Protein AF-A0A820QE77-F1 (afdb_monomer_lite)

Secondary structure (DSSP, 8-state):
-EETTEEEEEEEETTTEEEEEEEEEEETTEEEEEEEEEE-----EE----STTTTT-EE-IIIII-TTTT-----BTTTB-SS-EEEEEEEE-TTS-EEEEEEEEEE-----S-S-----

Radius of gyration: 19.32 Å; chains: 1; bounding box: 42×45×52 Å

pLDDT: mean 96.83, std 2.49, range [77.12, 98.81]

Structure (mmCIF, N/CA/C/O backbone):
data_AF-A0A820QE77-F1
#
_entry.id   AF-A0A820QE77-F1
#
loop_
_atom_site.group_PDB
_atom_site.id
_atom_site.type_symbol
_atom_site.label_atom_id
_atom_site.label_alt_id
_atom_site.label_comp_id
_atom_site.label_asym_id
_atom_site.label_entity_id
_atom_site.label_seq_id
_atom_site.pdbx_PDB_ins_code
_atom_site.Cartn_x
_atom_site.Cartn_y
_atom_site.Cartn_z
_atom_site.occupancy
_atom_site.B_iso_or_equiv
_atom_site.auth_seq_id
_atom_site.auth_comp_id
_atom_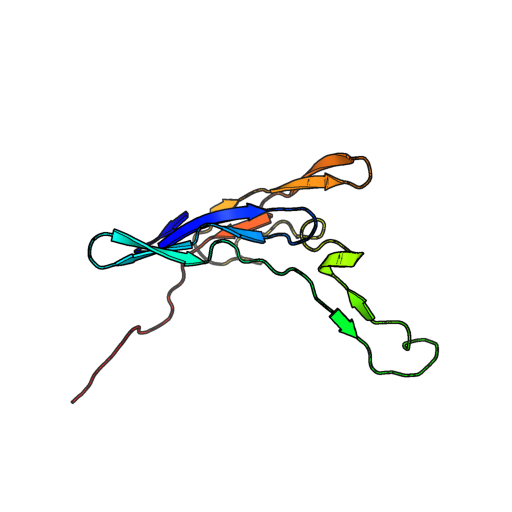site.auth_asym_id
_atom_site.auth_atom_id
_atom_site.pdbx_PDB_model_num
ATOM 1 N N . ILE A 1 1 ? -7.950 6.627 8.019 1.00 97.50 1 ILE A N 1
ATOM 2 C CA . ILE A 1 1 ? -8.722 5.401 8.301 1.00 97.50 1 ILE A CA 1
ATOM 3 C C . ILE A 1 1 ? -8.752 5.195 9.804 1.00 97.50 1 ILE A C 1
ATOM 5 O O . ILE A 1 1 ? -7.710 5.305 10.443 1.00 97.50 1 ILE A O 1
ATOM 9 N N . SER A 1 2 ? -9.942 4.945 10.343 1.00 98.00 2 SER A N 1
ATOM 10 C CA . SER A 1 2 ? -10.147 4.524 11.728 1.00 98.00 2 SER A CA 1
ATOM 11 C C . SER A 1 2 ? -10.980 3.251 11.678 1.00 98.00 2 SER A C 1
ATOM 13 O O . SER A 1 2 ? -12.094 3.286 11.162 1.00 98.00 2 SER A O 1
ATOM 15 N N . TRP A 1 3 ? -10.433 2.136 12.150 1.00 98.25 3 TRP A N 1
ATOM 16 C CA . TRP A 1 3 ? -11.092 0.832 12.101 1.00 98.25 3 TRP A CA 1
ATOM 17 C C . TRP A 1 3 ? -10.812 0.075 13.394 1.00 98.25 3 TRP A C 1
ATOM 19 O O . TRP A 1 3 ? -9.657 -0.136 13.766 1.00 98.25 3 TRP A O 1
ATOM 29 N N . LYS A 1 4 ? -11.877 -0.302 14.109 1.00 97.62 4 LYS A N 1
ATOM 30 C CA . LYS A 1 4 ? -11.792 -0.862 15.466 1.00 97.62 4 LYS A CA 1
ATOM 31 C C . LYS A 1 4 ? -10.886 0.012 16.351 1.00 97.62 4 LYS A C 1
ATOM 33 O O . LYS A 1 4 ? -11.188 1.178 16.585 1.00 97.62 4 LYS A O 1
ATOM 38 N N . LYS A 1 5 ? -9.776 -0.546 16.837 1.00 98.50 5 LYS A N 1
ATOM 39 C CA . LYS A 1 5 ? -8.797 0.127 17.699 1.00 98.50 5 LYS A CA 1
ATOM 40 C C . LYS A 1 5 ? -7.628 0.738 16.912 1.00 98.50 5 LYS A C 1
ATOM 42 O O . LYS A 1 5 ? -6.722 1.281 17.529 1.00 98.50 5 LYS A O 1
ATOM 47 N N . TRP A 1 6 ? -7.631 0.667 15.581 1.00 98.69 6 TRP A N 1
ATOM 48 C CA . TRP A 1 6 ? -6.577 1.197 14.715 1.00 98.69 6 TRP A CA 1
ATOM 49 C C . TRP A 1 6 ? -6.924 2.574 14.160 1.00 98.69 6 TRP A C 1
ATOM 51 O O . TRP A 1 6 ? -8.063 2.834 13.764 1.00 98.69 6 TRP A O 1
ATOM 61 N N . ARG A 1 7 ? -5.906 3.430 14.050 1.00 98.62 7 ARG A N 1
ATOM 62 C CA . ARG A 1 7 ? -5.966 4.687 13.302 1.00 98.62 7 ARG A CA 1
ATOM 63 C C . ARG A 1 7 ? -4.696 4.863 12.485 1.00 98.62 7 ARG A C 1
ATOM 65 O O . ARG A 1 7 ? -3.602 4.638 12.986 1.00 98.62 7 ARG A O 1
ATOM 72 N N . PHE A 1 8 ? -4.849 5.273 11.232 1.00 98.69 8 PHE A N 1
ATOM 73 C CA . PHE A 1 8 ? -3.730 5.566 10.338 1.00 98.69 8 PHE A CA 1
ATOM 74 C C . PHE A 1 8 ? -4.156 6.461 9.172 1.00 98.69 8 PHE A C 1
ATOM 76 O O . PHE A 1 8 ? -5.349 6.641 8.897 1.00 98.69 8 PHE A O 1
ATOM 83 N N . ARG A 1 9 ? -3.184 7.027 8.457 1.00 98.44 9 ARG A N 1
ATOM 84 C CA . ARG A 1 9 ? -3.395 7.769 7.209 1.00 98.44 9 ARG A CA 1
ATOM 85 C C . ARG A 1 9 ? -2.909 6.952 6.022 1.00 98.44 9 ARG A C 1
ATOM 87 O O . ARG A 1 9 ? -1.805 6.420 6.045 1.00 98.44 9 ARG A O 1
ATOM 94 N N . VAL A 1 10 ? -3.733 6.900 4.987 1.00 98.31 10 VAL A N 1
ATOM 95 C CA . VAL A 1 10 ? -3.372 6.330 3.691 1.00 98.31 10 VAL A CA 1
ATOM 96 C C . VAL A 1 10 ? -2.865 7.464 2.814 1.00 98.31 10 VAL A C 1
ATOM 98 O O . VAL A 1 10 ? -3.496 8.518 2.752 1.00 98.31 10 VAL A O 1
ATOM 101 N N . GLY A 1 11 ? -1.709 7.268 2.195 1.00 97.75 11 GLY A N 1
ATOM 102 C CA . GLY A 1 11 ? -1.145 8.165 1.195 1.00 97.75 11 GLY A CA 1
ATOM 103 C C . GLY A 1 11 ? -0.796 7.399 -0.073 1.00 97.75 11 GLY A C 1
ATOM 104 O O . GLY A 1 11 ? -0.775 6.168 -0.074 1.00 97.75 11 GLY A O 1
ATOM 105 N N . TYR A 1 12 ? -0.477 8.134 -1.131 1.00 98.12 12 TYR A N 1
ATOM 106 C CA . TYR A 1 12 ? -0.113 7.563 -2.420 1.00 98.12 12 TYR A CA 1
ATOM 107 C C . TYR A 1 12 ? 0.974 8.400 -3.093 1.00 98.12 12 TYR A C 1
ATOM 109 O O . TYR A 1 12 ? 0.959 9.625 -2.967 1.00 98.12 12 TYR A O 1
ATOM 117 N N . ASN A 1 13 ? 1.911 7.769 -3.801 1.00 96.62 13 ASN A N 1
ATOM 118 C CA . ASN A 1 13 ? 2.848 8.481 -4.671 1.00 96.62 13 ASN A CA 1
ATOM 119 C C . ASN A 1 13 ? 3.220 7.668 -5.916 1.00 96.62 13 ASN A C 1
ATOM 121 O O . ASN A 1 13 ? 3.020 6.460 -5.963 1.00 96.62 13 ASN A O 1
ATOM 125 N N . VAL A 1 14 ? 3.785 8.351 -6.915 1.00 96.06 14 VAL A N 1
ATOM 126 C CA . VAL A 1 14 ? 4.102 7.790 -8.240 1.00 96.06 14 VAL A CA 1
ATOM 127 C C . VAL A 1 14 ? 5.105 6.627 -8.202 1.00 96.06 14 VAL A C 1
ATOM 129 O O . VAL A 1 14 ? 5.066 5.759 -9.069 1.00 96.06 14 VAL A O 1
ATOM 132 N N . ARG A 1 15 ? 5.983 6.576 -7.192 1.00 96.44 15 ARG A N 1
ATOM 133 C CA . ARG A 1 15 ? 7.038 5.564 -7.081 1.00 96.44 15 ARG A CA 1
ATOM 134 C C . ARG A 1 15 ? 6.568 4.355 -6.276 1.00 96.44 15 ARG A C 1
ATOM 136 O O . ARG A 1 15 ? 6.436 3.271 -6.824 1.00 96.44 15 ARG A O 1
ATOM 143 N N . GLU A 1 16 ? 6.283 4.554 -4.993 1.00 97.75 16 GLU A N 1
ATOM 144 C CA . GLU A 1 16 ? 5.967 3.486 -4.031 1.00 97.75 16 GLU A CA 1
ATOM 145 C C . GLU A 1 16 ? 4.500 3.030 -4.098 1.00 97.75 16 GLU A C 1
ATOM 147 O O . GLU A 1 16 ? 4.148 2.008 -3.516 1.00 97.75 16 GLU A O 1
ATOM 152 N N . GLY A 1 17 ? 3.616 3.789 -4.755 1.00 97.62 17 GLY A N 1
ATOM 153 C CA . GLY A 1 17 ? 2.179 3.535 -4.705 1.00 97.62 17 GLY A CA 1
ATOM 154 C C . GLY A 1 17 ? 1.622 3.786 -3.303 1.00 97.62 17 GLY A C 1
ATOM 155 O O . GLY A 1 17 ? 1.751 4.890 -2.769 1.00 97.62 17 GLY A O 1
ATOM 156 N N . LEU A 1 18 ? 0.988 2.771 -2.710 1.00 98.00 18 LEU A N 1
ATOM 157 C CA . LEU A 1 18 ? 0.362 2.846 -1.389 1.00 98.00 18 LEU A CA 1
ATOM 158 C C . LEU A 1 18 ? 1.391 3.111 -0.278 1.00 98.00 18 LEU A C 1
ATOM 160 O O . LEU A 1 18 ? 2.377 2.395 -0.119 1.00 98.00 18 LEU A O 1
ATOM 164 N N . THR A 1 19 ? 1.094 4.092 0.572 1.00 98.38 19 THR A N 1
ATOM 165 C CA . THR A 1 19 ? 1.855 4.367 1.796 1.00 98.38 19 THR A CA 1
ATOM 166 C C . THR A 1 19 ? 0.922 4.434 3.000 1.00 98.38 19 THR A C 1
ATOM 168 O O . THR A 1 19 ? -0.190 4.963 2.916 1.00 98.38 19 THR A O 1
ATOM 171 N N . ILE A 1 20 ? 1.378 3.931 4.145 1.00 98.56 20 ILE A N 1
ATOM 172 C CA . ILE A 1 20 ? 0.640 3.966 5.410 1.00 98.56 20 ILE A CA 1
ATOM 173 C C . ILE A 1 20 ? 1.425 4.816 6.407 1.00 98.56 20 ILE A C 1
ATOM 175 O O . ILE A 1 20 ? 2.603 4.567 6.650 1.00 98.56 20 ILE A O 1
ATOM 179 N N . ASN A 1 21 ? 0.782 5.833 6.979 1.00 98.69 21 ASN A N 1
ATOM 180 C CA . ASN A 1 21 ? 1.428 6.864 7.791 1.00 98.69 21 ASN A CA 1
ATOM 181 C C . ASN A 1 21 ? 0.734 7.026 9.153 1.00 98.69 21 ASN A C 1
ATOM 183 O O . ASN A 1 21 ? -0.490 6.919 9.243 1.00 98.69 21 ASN A O 1
ATOM 187 N N . MET A 1 22 ? 1.511 7.364 10.186 1.00 98.56 22 MET A N 1
ATOM 188 C CA . MET A 1 22 ? 1.079 7.608 11.570 1.00 98.56 22 MET A CA 1
ATOM 189 C C . MET A 1 22 ? 0.138 6.520 12.087 1.00 98.56 22 MET A C 1
ATOM 191 O O . MET A 1 22 ? -1.030 6.778 12.378 1.00 98.56 22 MET A O 1
ATOM 195 N N . VAL A 1 23 ? 0.645 5.290 12.145 1.00 98.75 23 VAL A N 1
ATOM 196 C CA . VAL A 1 23 ? -0.133 4.151 12.626 1.00 98.75 23 VAL A CA 1
ATOM 197 C C . VAL A 1 23 ? -0.146 4.144 14.138 1.00 98.75 23 VAL A C 1
ATOM 199 O O . VAL A 1 23 ? 0.897 4.110 14.793 1.00 98.75 23 VAL A O 1
ATOM 202 N N . GLU A 1 24 ? -1.351 4.140 14.684 1.00 98.81 24 GLU A N 1
ATOM 203 C CA . GLU A 1 24 ? -1.615 4.136 16.109 1.00 98.81 24 GLU A CA 1
ATOM 204 C C . GLU A 1 24 ? -2.625 3.047 16.460 1.00 98.81 24 GLU A C 1
ATOM 206 O O . GLU A 1 24 ? -3.541 2.734 15.690 1.00 98.81 24 GLU A O 1
ATOM 211 N N . TYR A 1 25 ? -2.483 2.516 17.670 1.00 98.75 25 TYR A N 1
ATOM 212 C CA . TYR A 1 25 ? -3.428 1.586 18.267 1.00 98.75 25 TYR A CA 1
ATOM 213 C C . TYR A 1 25 ? -3.972 2.154 19.577 1.00 98.75 25 TYR A C 1
ATOM 215 O O . TYR A 1 25 ? -3.217 2.676 20.401 1.00 98.75 25 TYR A O 1
ATOM 223 N N . PHE A 1 26 ? -5.285 2.073 19.774 1.00 98.81 26 PHE A N 1
ATOM 224 C CA . PHE A 1 26 ? -5.942 2.525 20.992 1.00 98.81 26 PHE A CA 1
ATOM 225 C C . PHE A 1 26 ? -5.793 1.470 22.082 1.00 98.81 26 PHE A C 1
ATOM 227 O O . PHE A 1 26 ? -6.322 0.371 21.967 1.00 98.81 26 PHE A O 1
ATOM 234 N N . ASP A 1 27 ? -5.086 1.776 23.159 1.00 98.50 27 ASP A N 1
ATOM 235 C CA . ASP A 1 27 ? -4.846 0.838 24.250 1.00 98.50 27 ASP A CA 1
ATOM 236 C C . ASP A 1 27 ? -4.683 1.587 25.574 1.00 98.50 27 ASP A C 1
ATOM 238 O O . ASP A 1 27 ? -4.106 2.671 25.609 1.00 98.50 27 ASP A O 1
ATOM 242 N N . GLN A 1 28 ? -5.218 1.023 26.661 1.00 97.62 28 GLN A N 1
ATOM 243 C CA . GLN A 1 28 ? -5.216 1.647 27.995 1.00 97.62 28 GLN A CA 1
ATOM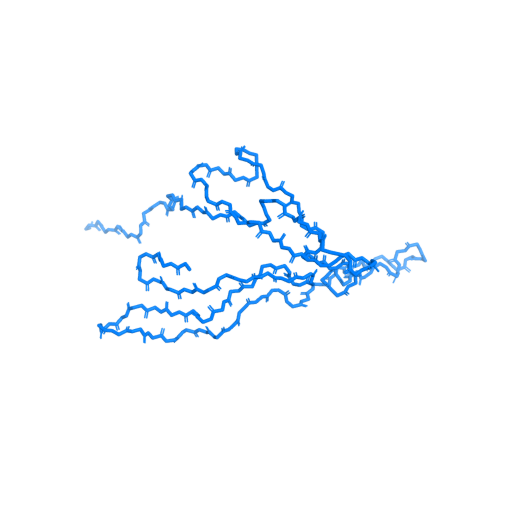 244 C C . GLN A 1 28 ? -5.718 3.106 27.977 1.00 97.62 28 GLN A C 1
ATOM 246 O O . GLN A 1 28 ? -5.102 4.006 28.543 1.00 97.62 28 GLN A O 1
ATOM 251 N N . ASN A 1 29 ? -6.838 3.336 27.284 1.00 97.50 29 ASN A N 1
ATOM 252 C CA . ASN A 1 29 ? -7.487 4.642 27.133 1.00 97.50 29 ASN A CA 1
ATOM 253 C C . ASN A 1 29 ? -6.612 5.738 26.483 1.00 97.50 29 ASN A C 1
ATOM 255 O O . ASN A 1 29 ? -6.820 6.928 26.719 1.00 97.50 29 ASN A O 1
ATOM 259 N N . ARG A 1 30 ? -5.627 5.357 25.658 1.00 98.31 30 ARG A N 1
ATOM 260 C CA . ARG A 1 30 ? -4.793 6.297 24.895 1.00 98.31 30 ARG A CA 1
ATOM 261 C C . ARG A 1 30 ? -4.393 5.748 23.527 1.00 98.31 30 ARG A C 1
ATOM 263 O O . ARG A 1 30 ? -4.328 4.541 23.320 1.00 98.31 30 ARG A O 1
ATOM 270 N N . TRP A 1 31 ? -4.071 6.645 22.600 1.00 98.50 31 TRP A N 1
ATOM 271 C CA . TRP A 1 31 ? -3.446 6.278 21.329 1.00 98.50 31 TRP A CA 1
ATOM 272 C C . TRP A 1 31 ? -1.954 6.024 21.540 1.00 98.50 31 TRP A C 1
ATOM 274 O O . TRP A 1 31 ? -1.244 6.864 22.094 1.00 98.50 31 TRP A O 1
ATOM 284 N N . ARG A 1 32 ? -1.483 4.849 21.123 1.00 98.62 32 ARG A N 1
ATOM 285 C CA . ARG A 1 32 ? -0.072 4.460 21.171 1.00 98.62 32 ARG A CA 1
ATOM 286 C C . ARG A 1 32 ? 0.454 4.365 19.747 1.00 98.62 32 ARG A C 1
ATOM 288 O O . ARG A 1 32 ? -0.104 3.625 18.941 1.00 98.62 32 ARG A O 1
ATOM 295 N N . SER A 1 33 ? 1.520 5.105 19.456 1.00 98.38 33 SER A N 1
ATOM 296 C CA . SER A 1 33 ? 2.228 5.013 18.176 1.00 98.38 33 SER A CA 1
ATOM 297 C C . SER A 1 33 ? 2.812 3.611 17.987 1.00 98.38 33 SER A C 1
ATOM 299 O O . SER A 1 33 ? 3.383 3.056 18.928 1.00 98.38 33 SER A O 1
ATOM 301 N N . ILE A 1 34 ? 2.659 3.058 16.784 1.00 98.50 34 ILE A N 1
ATOM 302 C CA . ILE A 1 34 ? 3.229 1.769 16.373 1.00 98.50 34 ILE A CA 1
ATOM 303 C C . ILE A 1 34 ? 4.364 2.010 15.374 1.00 98.50 34 ILE A C 1
ATOM 305 O O . ILE A 1 34 ? 5.498 1.617 15.630 1.00 98.50 34 ILE A O 1
ATOM 309 N N . PHE A 1 35 ? 4.089 2.710 14.270 1.00 98.25 35 PHE A N 1
ATOM 310 C CA . PHE A 1 35 ? 5.119 3.185 13.344 1.00 98.25 35 PHE A CA 1
ATOM 311 C C . PHE A 1 35 ? 4.685 4.463 12.623 1.00 98.25 35 PHE A C 1
ATOM 313 O O . PHE A 1 35 ? 3.499 4.716 12.400 1.00 98.25 35 PHE A O 1
ATOM 320 N N . TYR A 1 36 ? 5.668 5.279 12.240 1.00 98.56 36 TYR A N 1
ATOM 321 C CA . TYR A 1 36 ? 5.409 6.559 11.585 1.00 98.56 36 TYR A CA 1
ATOM 322 C C . TYR A 1 36 ? 5.084 6.415 10.095 1.00 98.56 36 TYR A C 1
ATOM 324 O O . TYR A 1 36 ? 4.195 7.107 9.606 1.00 98.56 36 TYR A O 1
ATOM 332 N N . ARG A 1 37 ? 5.775 5.527 9.372 1.00 98.44 37 ARG A N 1
ATOM 333 C CA . ARG A 1 37 ? 5.573 5.320 7.933 1.00 98.44 37 ARG A CA 1
ATOM 334 C C . ARG A 1 37 ? 5.976 3.910 7.508 1.00 98.44 37 ARG A C 1
ATOM 336 O O . ARG A 1 37 ? 7.025 3.437 7.931 1.00 98.44 37 ARG A O 1
ATOM 343 N N . ALA A 1 38 ? 5.181 3.295 6.638 1.00 98.38 38 ALA A N 1
ATOM 344 C CA . ALA A 1 38 ? 5.512 2.062 5.930 1.00 98.38 38 ALA A CA 1
ATOM 345 C C . ALA A 1 38 ? 5.096 2.159 4.454 1.00 98.38 38 ALA A C 1
ATOM 347 O O . ALA A 1 38 ? 4.063 2.754 4.130 1.00 98.38 38 ALA A O 1
ATOM 348 N N . ALA A 1 39 ? 5.923 1.593 3.578 1.00 98.12 39 ALA A N 1
ATOM 349 C CA . ALA A 1 39 ? 5.730 1.520 2.132 1.00 98.12 39 ALA A CA 1
ATOM 350 C C . ALA A 1 39 ? 6.667 0.448 1.549 1.00 98.12 39 ALA A C 1
ATOM 352 O O . ALA A 1 39 ? 7.634 0.057 2.209 1.00 98.12 39 ALA A O 1
ATOM 353 N N . VAL A 1 40 ? 6.418 0.015 0.313 1.00 97.81 40 VAL A N 1
ATOM 354 C CA . VAL A 1 40 ? 7.393 -0.771 -0.455 1.00 97.81 40 VAL A CA 1
ATOM 355 C C . VAL A 1 40 ? 8.341 0.211 -1.13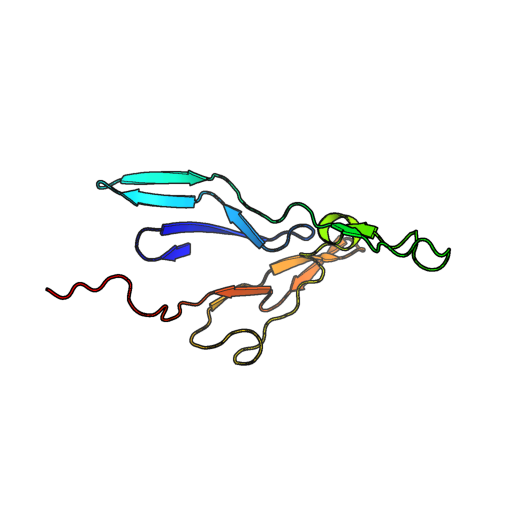7 1.00 97.81 40 VAL A C 1
ATOM 357 O O . VAL A 1 40 ? 7.960 0.886 -2.089 1.00 97.81 40 VAL A O 1
ATOM 360 N N . SER A 1 41 ? 9.561 0.331 -0.611 1.00 97.31 41 SER A N 1
ATOM 361 C CA . SER A 1 41 ? 10.540 1.304 -1.110 1.00 97.31 41 SER A CA 1
ATOM 362 C C . SER A 1 41 ? 11.265 0.841 -2.369 1.00 97.31 41 SER A C 1
ATOM 364 O O . SER A 1 41 ? 11.701 1.681 -3.152 1.00 97.31 41 SER A O 1
ATOM 366 N N . GLU A 1 42 ? 11.447 -0.474 -2.519 1.00 98.06 42 GLU A N 1
ATOM 367 C CA . GLU A 1 42 ? 12.089 -1.083 -3.681 1.00 98.06 42 GLU A CA 1
ATOM 368 C C . GLU A 1 42 ? 11.721 -2.567 -3.821 1.00 98.06 42 GLU A C 1
ATOM 370 O O . GLU A 1 42 ? 11.383 -3.216 -2.828 1.00 98.06 42 GLU A O 1
ATOM 375 N N . MET A 1 43 ? 11.814 -3.098 -5.039 1.00 97.62 43 MET A N 1
ATOM 376 C CA . MET A 1 43 ? 11.737 -4.530 -5.341 1.00 97.62 43 MET A CA 1
ATOM 377 C C . MET A 1 43 ? 12.778 -4.862 -6.406 1.00 97.62 43 MET A C 1
ATOM 379 O O . MET A 1 43 ? 13.006 -4.050 -7.288 1.00 97.62 43 MET A O 1
ATOM 383 N N . TRP A 1 44 ? 13.410 -6.033 -6.321 1.00 97.38 44 TRP A N 1
ATOM 384 C CA . TRP A 1 44 ? 14.436 -6.472 -7.266 1.00 97.38 44 TRP A CA 1
ATOM 385 C C . TRP A 1 44 ? 14.108 -7.868 -7.791 1.00 97.38 44 TRP A C 1
ATOM 387 O O . TRP A 1 44 ? 13.916 -8.793 -6.998 1.00 97.38 44 TRP A O 1
ATOM 397 N N . VAL A 1 45 ? 14.054 -8.020 -9.115 1.00 97.75 45 VAL A N 1
ATOM 398 C CA . VAL A 1 45 ? 13.649 -9.263 -9.790 1.00 97.75 45 VAL A CA 1
ATOM 399 C C . VAL A 1 45 ? 14.769 -9.750 -10.722 1.00 97.75 45 VAL A C 1
ATOM 401 O O . VAL A 1 45 ? 14.726 -9.532 -11.938 1.00 97.75 45 VAL A O 1
ATOM 404 N N . PRO A 1 46 ? 15.812 -10.399 -10.171 1.00 97.50 46 PRO A N 1
ATOM 405 C CA . PRO A 1 46 ? 16.931 -10.914 -10.948 1.00 97.50 46 PRO A CA 1
ATOM 406 C C . PRO A 1 46 ? 16.629 -12.260 -11.600 1.00 97.50 46 PRO A C 1
ATOM 408 O O . PRO A 1 46 ? 16.139 -13.196 -10.968 1.00 97.50 46 PRO A O 1
ATOM 411 N N . TYR A 1 47 ? 17.024 -12.386 -12.861 1.00 97.75 47 TYR A N 1
ATOM 412 C CA . TYR A 1 47 ? 17.108 -13.665 -13.552 1.00 97.75 47 TYR A CA 1
ATOM 413 C C . TYR A 1 47 ? 18.504 -14.260 -13.342 1.00 97.75 47 TYR A C 1
ATOM 415 O O . TYR A 1 47 ? 19.502 -13.543 -13.328 1.00 97.75 47 TYR A O 1
ATOM 423 N N . ALA A 1 48 ? 18.574 -15.585 -13.205 1.00 97.69 48 ALA A N 1
ATOM 424 C CA . ALA A 1 48 ? 19.822 -16.306 -12.931 1.00 97.69 48 ALA A CA 1
ATOM 425 C C . ALA A 1 48 ? 20.439 -16.994 -14.168 1.00 97.69 48 ALA A C 1
ATOM 427 O O . ALA A 1 48 ? 21.432 -17.708 -14.048 1.00 97.69 48 ALA A O 1
ATOM 428 N N . ASP A 1 49 ? 19.859 -16.807 -15.356 1.00 97.44 49 ASP A N 1
ATOM 429 C CA . ASP A 1 49 ? 20.408 -17.339 -16.605 1.00 97.44 49 ASP A CA 1
ATOM 430 C C . ASP A 1 49 ? 21.569 -16.452 -17.090 1.00 97.44 49 ASP A C 1
ATOM 432 O O . ASP A 1 49 ? 21.395 -15.266 -17.377 1.00 97.44 49 ASP A O 1
ATOM 436 N N . GLY A 1 50 ? 22.765 -17.043 -17.164 1.00 96.94 50 GLY A N 1
ATOM 437 C CA . GLY A 1 50 ? 24.004 -16.362 -17.544 1.00 96.94 50 GLY A CA 1
ATOM 438 C C . GLY A 1 50 ? 24.206 -16.163 -19.049 1.00 96.94 50 GLY A C 1
ATOM 439 O O . GLY A 1 50 ? 25.212 -15.572 -19.448 1.00 96.94 50 GLY A O 1
ATOM 440 N N . SER A 1 51 ? 23.301 -16.648 -19.900 1.00 97.50 51 SER A N 1
ATOM 441 C CA . SER A 1 51 ? 23.390 -16.426 -21.341 1.00 97.50 51 SER A CA 1
ATOM 442 C C . SER A 1 51 ? 23.264 -14.931 -21.683 1.00 97.50 51 SER A C 1
ATOM 444 O O . SER A 1 51 ? 22.589 -14.177 -20.972 1.00 97.50 51 SER A O 1
ATOM 446 N N . PRO A 1 52 ? 23.862 -14.467 -22.798 1.00 97.25 52 PRO A N 1
ATOM 447 C CA . PRO A 1 52 ? 23.807 -13.054 -23.191 1.00 97.25 52 PRO A CA 1
ATOM 448 C C . PRO A 1 52 ? 22.390 -12.486 -23.379 1.00 97.25 52 PRO A C 1
ATOM 450 O O . PRO A 1 52 ? 22.208 -11.274 -23.368 1.00 97.25 52 PRO A O 1
ATOM 453 N N . ALA A 1 53 ? 21.382 -13.345 -23.557 1.00 96.44 53 ALA A N 1
ATOM 454 C CA . ALA A 1 53 ? 19.985 -12.937 -23.696 1.00 96.44 53 ALA A CA 1
ATOM 455 C C . ALA A 1 53 ? 19.297 -12.620 -22.354 1.00 96.44 53 ALA A C 1
ATOM 457 O O . ALA A 1 53 ? 18.218 -12.021 -22.338 1.00 96.44 53 ALA A O 1
ATOM 458 N N . HIS A 1 54 ? 19.880 -13.048 -21.232 1.00 97.50 54 HIS A N 1
ATOM 459 C CA . HIS A 1 54 ? 19.217 -13.046 -19.928 1.00 97.50 54 HIS A CA 1
ATOM 460 C C . HIS A 1 54 ? 20.046 -12.429 -18.801 1.00 97.50 54 HIS A C 1
ATOM 462 O O . HIS A 1 54 ? 19.457 -11.928 -17.845 1.00 97.50 54 HIS A O 1
ATOM 468 N N . ASN A 1 55 ? 21.372 -12.371 -18.939 1.00 96.19 55 ASN A N 1
ATOM 469 C CA . ASN A 1 55 ? 22.288 -11.914 -17.890 1.00 96.19 55 ASN A CA 1
ATOM 470 C C . ASN A 1 55 ? 22.100 -10.450 -17.436 1.00 96.19 55 ASN A C 1
ATOM 472 O O . ASN A 1 55 ? 22.639 -10.056 -16.406 1.00 96.19 55 ASN A O 1
ATOM 476 N N . TYR A 1 56 ? 21.338 -9.646 -18.180 1.00 95.50 56 TYR A N 1
ATOM 477 C CA . TYR A 1 56 ? 21.019 -8.255 -17.852 1.00 95.50 56 TYR A CA 1
ATOM 478 C C . TYR A 1 56 ? 19.627 -8.076 -17.227 1.00 95.50 56 TYR A C 1
ATOM 480 O O . TYR A 1 56 ? 19.269 -6.966 -16.844 1.00 95.50 56 TYR A O 1
ATOM 488 N N . LYS A 1 57 ? 18.812 -9.133 -17.121 1.00 97.62 57 LYS A N 1
ATOM 489 C CA . LYS A 1 57 ? 17.442 -9.037 -16.599 1.00 97.62 57 LYS A CA 1
ATOM 490 C C . LYS A 1 57 ? 17.462 -9.001 -15.072 1.00 97.62 57 LYS A C 1
ATOM 492 O O . LYS A 1 57 ? 17.555 -10.041 -14.425 1.00 97.62 57 LYS A O 1
ATOM 497 N N . ASN A 1 58 ? 17.399 -7.804 -14.499 1.00 96.94 58 ASN A N 1
ATOM 498 C CA . ASN A 1 58 ? 17.427 -7.605 -13.050 1.00 96.94 58 ASN A CA 1
ATOM 499 C C . ASN A 1 58 ? 16.613 -6.381 -12.606 1.00 96.94 58 ASN A C 1
ATOM 501 O O . ASN A 1 58 ? 17.113 -5.526 -11.888 1.00 96.94 58 ASN A O 1
ATOM 505 N N . ALA A 1 59 ? 15.361 -6.304 -13.056 1.00 97.19 59 ALA A N 1
ATOM 506 C CA . ALA A 1 59 ? 14.521 -5.123 -12.879 1.00 97.19 59 ALA A CA 1
ATOM 507 C C . ALA A 1 59 ? 14.411 -4.686 -11.412 1.00 97.19 59 ALA A C 1
ATOM 509 O O . ALA A 1 59 ? 14.236 -5.517 -10.514 1.00 97.19 59 ALA A O 1
ATOM 510 N N . PHE A 1 60 ? 14.479 -3.375 -11.201 1.00 97.88 60 PHE A N 1
ATOM 511 C CA . PHE A 1 60 ? 14.123 -2.725 -9.949 1.00 97.88 60 PHE A CA 1
ATOM 512 C C . PHE A 1 60 ? 12.752 -2.066 -10.109 1.00 97.88 60 PHE A C 1
ATOM 514 O O . PHE A 1 60 ? 12.663 -0.883 -10.424 1.00 97.88 60 PHE A O 1
ATOM 521 N N . ASP A 1 61 ? 11.665 -2.827 -9.971 1.00 96.94 61 ASP A N 1
ATOM 522 C CA . ASP A 1 61 ? 10.342 -2.403 -10.456 1.00 96.94 61 ASP A CA 1
ATOM 523 C C . ASP A 1 61 ? 9.850 -1.079 -9.849 1.00 96.94 61 ASP A C 1
ATOM 525 O O . ASP A 1 61 ? 9.239 -0.254 -10.533 1.00 96.94 61 ASP A O 1
ATOM 529 N N . VAL A 1 62 ? 10.126 -0.835 -8.566 1.00 97.25 62 VAL A N 1
ATOM 530 C CA . VAL A 1 62 ? 9.655 0.383 -7.894 1.00 97.25 62 VAL A CA 1
ATOM 531 C C . VAL A 1 62 ? 10.491 1.582 -8.335 1.00 97.25 62 VAL A C 1
ATOM 533 O O . VAL A 1 62 ? 9.934 2.648 -8.596 1.00 97.25 62 VAL A O 1
ATOM 536 N N . GLY A 1 63 ? 11.814 1.430 -8.412 1.00 96.56 63 GLY A N 1
ATOM 537 C CA . GLY A 1 63 ? 12.749 2.486 -8.797 1.00 96.56 63 GLY A CA 1
ATOM 538 C C . GLY A 1 63 ? 12.792 2.801 -10.293 1.00 96.56 63 GLY A C 1
ATOM 539 O O . GLY A 1 63 ? 12.907 3.971 -10.652 1.00 96.56 63 GLY A O 1
ATOM 540 N N . GLU A 1 64 ? 12.696 1.789 -11.154 1.00 96.19 64 GLU A N 1
ATOM 541 C CA . GLU A 1 64 ? 12.840 1.916 -12.611 1.00 96.19 64 GLU A CA 1
ATOM 542 C C . GLU A 1 64 ? 11.507 2.146 -13.322 1.00 96.19 64 GLU A C 1
ATOM 544 O O . GLU A 1 64 ? 11.455 2.915 -14.282 1.00 96.19 64 GLU A O 1
ATOM 549 N N . ALA A 1 65 ? 10.433 1.495 -12.866 1.00 92.56 65 ALA A N 1
ATOM 550 C CA . ALA A 1 65 ? 9.140 1.533 -13.548 1.00 92.56 65 ALA A CA 1
ATOM 551 C C . ALA A 1 65 ? 8.112 2.423 -12.827 1.00 92.56 65 ALA A C 1
ATOM 553 O O . ALA A 1 65 ? 7.288 3.069 -13.475 1.00 92.56 65 ALA A O 1
ATOM 554 N N . GLY A 1 66 ? 8.187 2.502 -11.496 1.00 93.44 66 GLY A N 1
ATOM 555 C CA . GLY A 1 66 ? 7.257 3.272 -10.672 1.00 93.44 66 GLY A CA 1
ATOM 556 C C . GLY A 1 66 ? 5.970 2.496 -10.414 1.00 93.44 66 GLY A C 1
ATOM 557 O O . GLY A 1 66 ? 4.992 2.598 -11.155 1.00 93.44 66 GLY A O 1
ATOM 558 N N . MET A 1 67 ? 5.947 1.746 -9.314 1.00 94.69 67 MET A N 1
ATOM 559 C CA . MET A 1 67 ? 4.816 0.893 -8.937 1.00 94.69 67 MET A CA 1
ATOM 560 C C . MET A 1 67 ? 3.509 1.683 -8.756 1.00 94.69 67 MET A C 1
ATOM 562 O O . MET A 1 67 ? 2.433 1.175 -9.060 1.00 94.69 67 MET A O 1
ATOM 566 N N . GLY A 1 68 ? 3.591 2.936 -8.298 1.00 95.69 68 GLY A N 1
ATOM 567 C CA . GLY A 1 68 ? 2.424 3.815 -8.192 1.00 95.69 68 GLY A CA 1
ATOM 568 C C . GLY A 1 68 ? 1.904 4.321 -9.539 1.00 95.69 68 GLY A C 1
ATOM 569 O O . GLY A 1 68 ? 0.701 4.441 -9.728 1.00 95.69 68 GLY A O 1
ATOM 570 N N . LEU A 1 69 ? 2.788 4.607 -10.496 1.00 95.06 69 LEU A N 1
ATOM 571 C CA . LEU A 1 69 ? 2.386 5.025 -11.842 1.00 95.06 69 LEU A CA 1
ATOM 572 C C . LEU A 1 69 ? 1.684 3.895 -12.601 1.00 95.06 69 LEU A C 1
ATOM 574 O O . LEU A 1 69 ? 0.749 4.147 -13.356 1.00 95.06 69 LEU A O 1
ATOM 578 N N . LEU A 1 70 ? 2.152 2.663 -12.396 1.00 95.00 70 LEU A N 1
ATOM 579 C CA . LEU A 1 70 ? 1.688 1.463 -13.094 1.00 95.00 70 LEU A CA 1
ATOM 580 C C . LEU A 1 70 ? 0.522 0.750 -12.396 1.00 95.00 70 LEU A C 1
ATOM 582 O O . LEU A 1 70 ? 0.167 -0.364 -12.779 1.00 95.00 70 LEU A O 1
ATOM 586 N N . ALA A 1 71 ? -0.075 1.357 -11.370 1.00 96.31 71 ALA A N 1
ATOM 587 C CA . ALA A 1 71 ? -1.191 0.739 -10.674 1.00 96.31 71 ALA A CA 1
ATOM 588 C C . ALA A 1 71 ? -2.429 0.623 -11.573 1.00 96.31 71 ALA A C 1
ATOM 590 O O . ALA A 1 71 ? -2.839 1.573 -12.243 1.00 96.31 71 ALA A O 1
ATOM 591 N N . ASN A 1 72 ? -3.057 -0.549 -11.534 1.00 96.62 72 ASN A N 1
ATOM 592 C CA . ASN A 1 72 ? -4.308 -0.800 -12.234 1.00 96.62 72 ASN A CA 1
ATOM 593 C C . ASN A 1 72 ? -5.479 -0.085 -11.550 1.00 96.62 72 ASN A C 1
ATOM 595 O O . ASN A 1 72 ? -5.515 0.061 -10.327 1.00 96.62 72 ASN A O 1
ATOM 599 N N . SER A 1 73 ? -6.485 0.284 -12.342 1.00 96.81 73 SER A N 1
ATOM 600 C CA . SER A 1 73 ? -7.789 0.670 -11.806 1.00 96.81 73 SER A CA 1
ATOM 601 C C . SER A 1 73 ? -8.570 -0.572 -11.400 1.00 96.81 73 SER A C 1
ATOM 603 O O . SER A 1 73 ? -8.947 -1.368 -12.258 1.00 96.81 73 SER A O 1
ATOM 605 N N . LEU A 1 74 ? -8.821 -0.720 -10.100 1.00 98.00 74 LEU A N 1
ATOM 606 C CA . LEU A 1 74 ? -9.432 -1.920 -9.531 1.00 98.00 74 LEU A CA 1
ATOM 607 C C . LEU A 1 74 ? -10.933 -2.019 -9.849 1.00 98.00 74 LEU A C 1
ATOM 609 O O . LEU A 1 74 ? -11.666 -1.020 -9.833 1.00 98.00 74 LEU A O 1
ATOM 613 N N . VAL A 1 75 ? -11.394 -3.248 -10.083 1.00 95.19 75 VAL A N 1
ATOM 614 C CA . VAL A 1 75 ? -12.763 -3.596 -10.474 1.00 95.19 75 VAL A CA 1
ATOM 615 C C . VAL A 1 75 ? -13.443 -4.444 -9.397 1.00 95.19 75 VAL A C 1
ATOM 617 O O . VAL A 1 75 ? -12.907 -5.449 -8.920 1.00 95.19 75 VAL A O 1
ATOM 620 N N . LEU A 1 76 ? -14.664 -4.049 -9.028 1.00 93.12 76 LEU A N 1
ATOM 621 C CA . LEU A 1 76 ? -15.491 -4.759 -8.050 1.00 93.12 76 LEU A CA 1
ATOM 622 C C . LEU A 1 76 ? -15.809 -6.183 -8.527 1.00 93.12 76 LEU A C 1
ATOM 624 O O . LEU A 1 76 ? -16.235 -6.387 -9.661 1.00 93.12 76 LEU A O 1
ATOM 628 N N . GLY A 1 77 ? -15.624 -7.161 -7.643 1.00 91.19 77 GLY A N 1
ATOM 629 C CA . GLY A 1 77 ? -15.908 -8.577 -7.877 1.00 91.19 77 GLY A CA 1
ATOM 630 C C . GLY A 1 77 ? -14.830 -9.345 -8.649 1.00 91.19 77 GLY A C 1
ATOM 631 O O . GLY A 1 77 ? -14.862 -10.571 -8.619 1.00 91.19 77 GLY A O 1
ATOM 632 N N . CYS A 1 78 ? -13.881 -8.663 -9.304 1.00 94.50 78 CYS A N 1
ATOM 633 C CA . CYS A 1 78 ? -12.739 -9.297 -9.981 1.00 94.50 78 CYS A CA 1
ATOM 634 C C . CYS A 1 78 ? -11.448 -9.132 -9.174 1.00 94.50 78 CYS A C 1
ATOM 636 O O . CYS A 1 78 ? -10.807 -10.124 -8.843 1.00 94.50 78 CYS A O 1
ATOM 638 N N . ASP A 1 79 ? -11.105 -7.887 -8.827 1.00 97.06 79 ASP A N 1
ATOM 639 C CA . ASP A 1 79 ? -9.888 -7.579 -8.067 1.00 97.06 79 ASP A CA 1
ATOM 640 C C . ASP A 1 79 ? -10.158 -7.508 -6.560 1.00 97.06 79 ASP A C 1
ATOM 642 O O . ASP A 1 79 ? -9.299 -7.849 -5.753 1.00 97.06 79 ASP A O 1
ATOM 646 N N . CYS A 1 80 ? -11.364 -7.069 -6.178 1.00 96.81 80 CYS A N 1
ATOM 647 C CA . CYS A 1 80 ? -11.800 -6.964 -4.787 1.00 96.81 80 CYS A CA 1
ATOM 648 C C . CYS A 1 80 ? -13.210 -7.510 -4.590 1.00 96.81 80 CYS A C 1
ATOM 650 O O . CYS A 1 80 ? -14.136 -7.101 -5.295 1.00 96.81 80 CYS A O 1
ATOM 652 N N . LEU A 1 81 ? -13.390 -8.378 -3.595 1.00 96.19 81 LEU A N 1
ATOM 653 C CA . LEU A 1 81 ? -14.662 -9.029 -3.289 1.00 96.19 81 LEU A CA 1
ATOM 654 C C . LEU A 1 81 ? -15.300 -8.456 -2.013 1.00 96.19 81 LEU A C 1
ATOM 656 O O . LEU A 1 81 ? -14.619 -8.212 -1.020 1.00 96.19 81 LEU A O 1
ATOM 660 N N . GLY A 1 82 ? -16.623 -8.284 -2.032 1.00 94.81 82 GLY A N 1
ATOM 661 C CA . GLY A 1 82 ? -17.405 -7.819 -0.883 1.00 94.81 82 GLY A CA 1
ATOM 662 C C . GLY A 1 82 ? -17.798 -6.345 -0.977 1.00 94.81 82 GLY A C 1
ATOM 663 O O . GLY A 1 82 ? -18.035 -5.819 -2.065 1.00 94.81 82 GLY A O 1
ATOM 664 N N . GLU A 1 83 ? -17.903 -5.678 0.172 1.00 95.81 83 GLU A N 1
ATOM 665 C CA . GLU A 1 83 ? -18.256 -4.259 0.247 1.00 95.81 83 GLU A CA 1
ATOM 666 C C . GLU A 1 83 ? -17.005 -3.381 0.205 1.00 95.81 83 GLU A C 1
ATOM 668 O O . GLU A 1 83 ? -16.241 -3.307 1.168 1.00 95.81 83 GLU A O 1
ATOM 673 N N . ILE A 1 84 ? -16.796 -2.702 -0.924 1.00 97.94 84 ILE A N 1
ATOM 674 C CA . ILE A 1 84 ? -15.539 -2.001 -1.187 1.00 97.94 84 ILE A CA 1
ATOM 675 C C . ILE A 1 84 ? -15.686 -0.486 -1.062 1.00 97.94 84 ILE A C 1
ATOM 677 O O . ILE A 1 84 ? -16.608 0.137 -1.597 1.00 97.94 84 ILE A O 1
ATOM 681 N N . ARG A 1 85 ? -14.703 0.133 -0.409 1.00 97.62 85 ARG A N 1
ATOM 682 C CA . ARG A 1 85 ? -14.416 1.564 -0.498 1.00 97.62 85 ARG A CA 1
ATOM 683 C C . ARG A 1 85 ? -13.154 1.771 -1.319 1.00 97.62 85 ARG A C 1
ATOM 685 O O . ARG A 1 85 ? -12.061 1.404 -0.897 1.00 97.62 85 ARG A O 1
ATOM 692 N N . TYR A 1 86 ? -13.316 2.386 -2.482 1.00 98.06 86 TYR A N 1
ATOM 693 C CA . TYR A 1 86 ? -12.197 2.765 -3.331 1.00 98.06 86 TYR A CA 1
ATOM 694 C C . TYR A 1 86 ? -11.658 4.147 -2.961 1.00 98.06 86 TYR A C 1
ATOM 696 O O . TYR A 1 86 ? -12.408 5.027 -2.531 1.00 98.06 86 TYR A O 1
ATOM 704 N N . MET A 1 87 ? -10.356 4.338 -3.155 1.00 98.12 87 MET A N 1
ATOM 705 C CA . MET A 1 87 ? -9.723 5.652 -3.183 1.00 98.12 87 MET A CA 1
ATOM 706 C C . MET A 1 87 ? -9.013 5.835 -4.519 1.00 98.12 87 MET A C 1
ATOM 708 O O . MET A 1 87 ? -8.222 4.986 -4.935 1.00 98.12 87 MET A O 1
ATOM 712 N N . ASP A 1 88 ? -9.289 6.961 -5.166 1.00 98.25 88 ASP A N 1
ATOM 713 C CA . ASP A 1 88 ? -8.545 7.403 -6.336 1.00 98.25 88 ASP A CA 1
ATOM 714 C C . ASP A 1 88 ? -7.177 7.948 -5.915 1.00 98.25 88 ASP A C 1
ATOM 716 O O . ASP A 1 88 ? -7.006 8.472 -4.808 1.00 98.25 88 ASP A O 1
ATOM 720 N N . ALA A 1 89 ? -6.210 7.871 -6.823 1.00 97.81 89 ALA A N 1
ATOM 721 C CA . ALA A 1 89 ? -4.923 8.531 -6.676 1.00 97.81 89 ALA A CA 1
ATOM 722 C C . ALA A 1 89 ? -4.704 9.534 -7.809 1.00 97.81 89 ALA A C 1
ATOM 724 O O . ALA A 1 89 ? -5.153 9.332 -8.935 1.00 97.81 89 ALA A O 1
ATOM 725 N N . ILE A 1 90 ? -3.988 10.616 -7.514 1.00 97.38 90 ILE A N 1
ATOM 726 C CA . ILE A 1 90 ? -3.527 11.568 -8.524 1.00 97.38 90 ILE A CA 1
ATOM 727 C C . ILE A 1 90 ? -2.003 11.570 -8.484 1.00 97.38 90 ILE A C 1
ATOM 729 O O . ILE A 1 90 ? -1.407 11.834 -7.440 1.00 97.38 90 ILE A O 1
ATOM 733 N N . VAL A 1 91 ? -1.384 11.266 -9.621 1.00 95.56 91 VAL A N 1
ATOM 734 C CA . VAL A 1 91 ? 0.074 11.272 -9.820 1.00 95.56 91 VAL A CA 1
ATOM 735 C C . VAL A 1 91 ? 0.437 12.189 -10.988 1.00 95.56 91 VAL A C 1
ATOM 737 O O . VAL A 1 91 ? -0.446 12.737 -11.643 1.00 95.56 91 VAL A O 1
ATOM 740 N N . ASN A 1 92 ? 1.724 12.387 -11.260 1.00 93.31 92 ASN A N 1
ATOM 741 C CA . ASN A 1 92 ? 2.190 13.076 -12.462 1.00 93.31 92 ASN A CA 1
ATOM 742 C C . ASN A 1 92 ? 2.633 12.065 -13.531 1.00 93.31 92 ASN A C 1
ATOM 744 O O . ASN A 1 92 ? 3.280 11.071 -13.210 1.00 93.31 92 ASN A O 1
ATOM 748 N N . ASN A 1 93 ? 2.324 12.333 -14.799 1.00 90.75 93 ASN A N 1
ATOM 749 C CA . ASN A 1 93 ? 2.886 11.585 -15.926 1.00 90.75 93 ASN A CA 1
ATOM 750 C C . ASN A 1 93 ? 4.290 12.108 -16.306 1.00 90.75 93 ASN A C 1
ATOM 752 O O . ASN A 1 93 ? 4.810 13.055 -15.705 1.00 90.75 93 ASN A O 1
ATOM 756 N N . ASN A 1 94 ? 4.891 11.518 -17.342 1.00 89.88 94 ASN A N 1
ATOM 757 C CA . ASN A 1 94 ? 6.230 11.881 -17.830 1.00 89.88 94 ASN A CA 1
ATOM 758 C C . ASN A 1 94 ? 6.308 13.298 -18.427 1.00 89.88 94 ASN A C 1
ATOM 760 O O . ASN A 1 94 ? 7.399 13.836 -18.591 1.00 89.88 94 ASN A O 1
ATOM 764 N N . GLN A 1 95 ? 5.167 13.914 -18.743 1.00 94.88 95 GLN A N 1
ATOM 765 C CA . GLN A 1 95 ? 5.062 15.305 -19.188 1.00 94.88 95 GLN A CA 1
ATOM 766 C C . GLN A 1 95 ? 4.761 16.270 -18.024 1.00 94.88 95 GLN A C 1
ATOM 768 O O . GLN A 1 95 ? 4.554 17.460 -18.255 1.00 94.88 95 GLN A O 1
ATOM 773 N N . GLY A 1 96 ? 4.716 15.777 -16.780 1.00 93.12 96 GLY A N 1
ATOM 774 C CA . GLY A 1 96 ? 4.422 16.571 -15.583 1.00 93.12 96 GLY A CA 1
ATOM 775 C C . GLY A 1 9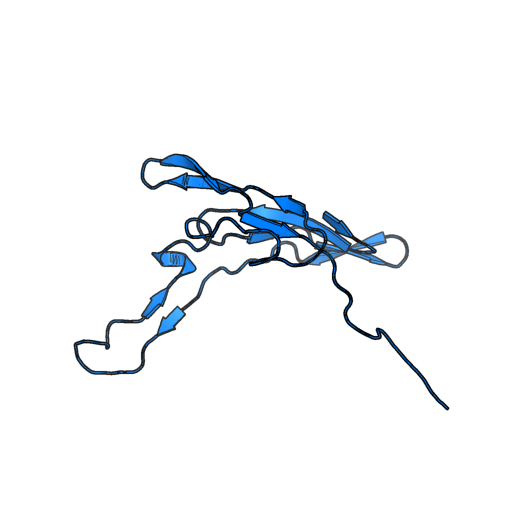6 ? 2.941 16.917 -15.397 1.00 93.12 96 GLY A C 1
ATOM 776 O O . GLY A 1 96 ? 2.606 17.724 -14.534 1.00 93.12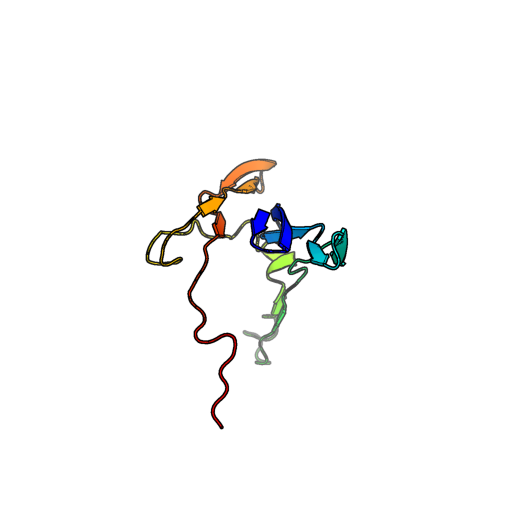 96 GLY A O 1
ATOM 777 N N . GLN A 1 97 ? 2.044 16.329 -16.186 1.00 96.81 97 GLN A N 1
ATOM 778 C CA . GLN A 1 97 ? 0.605 16.571 -16.092 1.00 96.81 97 GLN A CA 1
ATOM 779 C C . GLN A 1 97 ? -0.027 15.660 -15.039 1.00 96.81 97 GLN A C 1
ATOM 781 O O . GLN A 1 97 ? 0.409 14.522 -14.853 1.00 96.81 97 GLN A O 1
ATOM 786 N N . ALA A 1 98 ? -1.081 16.145 -14.380 1.00 96.88 98 ALA A N 1
ATOM 787 C CA . ALA A 1 98 ? -1.848 15.346 -13.433 1.00 96.88 98 ALA A CA 1
ATOM 788 C C . ALA A 1 98 ? -2.552 14.178 -14.144 1.00 96.88 98 ALA A C 1
ATOM 790 O O . ALA A 1 98 ? -3.272 14.372 -15.123 1.00 96.88 98 ALA A O 1
ATOM 791 N N . LEU A 1 99 ? -2.367 12.974 -13.616 1.00 96.25 99 LEU A N 1
ATOM 792 C CA . LEU A 1 99 ? -2.980 11.731 -14.058 1.00 96.25 99 LEU A CA 1
ATOM 793 C C . LEU A 1 99 ? -3.846 11.186 -12.921 1.00 96.25 99 LEU A C 1
ATOM 795 O O . LEU A 1 99 ? -3.342 10.898 -11.836 1.00 96.25 99 LEU A O 1
ATOM 799 N N . LEU A 1 100 ? -5.148 11.051 -13.179 1.00 97.50 100 LEU A N 1
ATOM 800 C CA . LEU A 1 100 ? -6.091 10.417 -12.261 1.00 97.50 100 LEU A CA 1
ATOM 801 C C . LEU A 1 100 ? -6.066 8.900 -12.463 1.00 97.50 100 LEU A C 1
ATOM 803 O O . LEU A 1 100 ? -6.469 8.404 -13.515 1.00 97.50 100 LEU A O 1
ATOM 807 N N . LEU A 1 101 ? -5.668 8.177 -11.425 1.00 97.50 101 LEU A N 1
ATOM 808 C CA . LEU A 1 101 ? -5.786 6.730 -11.320 1.00 97.50 101 LEU A CA 1
ATOM 809 C C . LEU A 1 101 ? -7.059 6.417 -10.531 1.00 97.50 101 LEU A C 1
ATOM 811 O O . LEU A 1 101 ? -7.087 6.508 -9.300 1.00 97.50 101 LEU A O 1
ATOM 815 N N . LYS A 1 102 ? -8.138 6.096 -11.251 1.00 98.00 102 LYS A N 1
ATOM 816 C CA . LYS A 1 102 ? -9.406 5.712 -10.619 1.00 98.00 102 LYS A CA 1
ATOM 817 C C . LYS A 1 102 ? -9.252 4.388 -9.887 1.00 98.00 102 LYS A C 1
ATOM 819 O O . LYS A 1 102 ? -8.590 3.493 -10.407 1.00 98.00 102 LYS A O 1
ATOM 824 N N . ASN A 1 103 ? -9.893 4.248 -8.732 1.00 98.00 103 ASN A N 1
ATOM 825 C CA . ASN A 1 103 ? -9.898 3.022 -7.933 1.00 98.00 103 ASN A CA 1
ATOM 826 C C . ASN A 1 103 ? -8.487 2.468 -7.658 1.00 98.00 103 ASN A C 1
ATOM 828 O O . ASN A 1 103 ? -8.282 1.258 -7.693 1.00 98.00 103 ASN A O 1
ATOM 832 N N . ALA A 1 104 ? -7.509 3.344 -7.413 1.00 98.12 104 ALA A N 1
ATOM 833 C CA . ALA A 1 104 ? -6.111 2.954 -7.219 1.00 98.12 104 ALA A CA 1
ATOM 834 C C . ALA A 1 104 ? -5.881 2.151 -5.928 1.00 98.12 104 ALA A C 1
ATOM 836 O O . ALA A 1 104 ? -4.933 1.375 -5.832 1.00 98.12 104 ALA A O 1
ATOM 837 N N . ILE A 1 105 ? -6.727 2.357 -4.915 1.00 98.38 105 ILE A N 1
ATOM 838 C CA . ILE A 1 105 ? -6.687 1.617 -3.653 1.00 98.38 105 ILE A CA 1
ATOM 839 C C . ILE A 1 105 ? -8.078 1.062 -3.369 1.00 98.38 105 ILE A C 1
ATOM 841 O O . ILE A 1 105 ? -9.077 1.773 -3.478 1.00 98.38 105 ILE A O 1
ATOM 845 N N . CYS A 1 106 ? -8.123 -0.194 -2.946 1.00 98.19 106 CYS A N 1
ATOM 846 C CA . CYS A 1 106 ? -9.315 -0.884 -2.485 1.00 98.19 106 CYS A CA 1
ATOM 847 C C . CYS A 1 106 ? -9.226 -1.119 -0.974 1.00 98.19 106 CYS A C 1
ATOM 849 O O . CYS A 1 106 ? -8.189 -1.541 -0.464 1.00 98.19 106 CYS A O 1
ATOM 851 N N . ILE A 1 107 ? -10.298 -0.794 -0.251 1.00 98.19 107 ILE A N 1
ATOM 852 C CA . ILE A 1 107 ? -10.397 -0.935 1.204 1.00 98.19 107 ILE A CA 1
ATOM 853 C C . ILE A 1 107 ? -11.689 -1.680 1.515 1.00 98.19 107 ILE A C 1
ATOM 855 O O . ILE A 1 107 ? -12.767 -1.234 1.124 1.00 98.19 107 ILE A O 1
ATOM 859 N N . HIS A 1 108 ? -11.583 -2.777 2.253 1.00 97.56 108 HIS A N 1
ATOM 860 C CA . HIS A 1 108 ? -12.714 -3.573 2.717 1.00 97.56 108 HIS A CA 1
ATOM 861 C C . HIS A 1 108 ? -12.338 -4.344 3.983 1.00 97.56 108 HIS A C 1
ATOM 863 O O . HIS A 1 108 ? -11.181 -4.326 4.412 1.00 97.56 108 HIS A O 1
ATOM 869 N N . GLU A 1 109 ? -13.333 -4.969 4.599 1.00 97.50 109 GLU A N 1
ATOM 870 C CA . GLU A 1 109 ? -13.147 -5.925 5.682 1.00 97.50 109 GLU A CA 1
ATOM 871 C C . GLU A 1 109 ? -13.661 -7.298 5.250 1.00 97.50 109 GLU A C 1
ATOM 873 O O . GLU A 1 109 ? -14.598 -7.400 4.458 1.00 97.50 109 GLU A O 1
ATOM 878 N N . GLU A 1 110 ? -13.020 -8.345 5.762 1.00 97.00 110 GLU A N 1
ATOM 879 C CA . GLU A 1 110 ? -13.323 -9.735 5.440 1.00 97.00 110 GLU A CA 1
ATOM 880 C C . GLU A 1 110 ? -13.402 -10.570 6.719 1.00 97.00 110 GLU A C 1
ATOM 882 O O . GLU A 1 110 ? -12.691 -10.310 7.699 1.00 97.00 110 GLU A O 1
ATOM 887 N N . ASP A 1 111 ? -14.233 -11.610 6.689 1.00 97.12 111 ASP A N 1
ATOM 888 C CA . ASP A 1 111 ? -14.221 -12.638 7.722 1.00 97.12 111 ASP A CA 1
ATOM 889 C C . ASP A 1 111 ? -12.910 -13.430 7.654 1.00 97.12 111 ASP A C 1
ATOM 891 O O . ASP A 1 111 ? -12.521 -13.942 6.606 1.00 97.12 111 ASP A O 1
ATOM 895 N N . THR A 1 112 ? -12.239 -13.589 8.796 1.00 96.12 112 THR A N 1
ATOM 896 C CA . THR A 1 112 ? -10.972 -14.336 8.894 1.00 96.12 112 THR A CA 1
ATOM 897 C C . THR A 1 112 ? -11.061 -15.489 9.897 1.00 96.12 112 THR A C 1
ATOM 899 O O . THR A 1 112 ? -10.200 -15.721 10.742 1.00 96.12 112 THR A O 1
ATOM 902 N N . GLY A 1 113 ? -12.162 -16.240 9.815 1.00 96.50 113 GLY A N 1
ATOM 903 C CA . GLY A 1 113 ? -12.392 -17.404 10.666 1.00 96.50 113 GLY A CA 1
ATOM 904 C C . GLY A 1 113 ? -12.523 -17.052 12.153 1.00 96.50 113 GLY A C 1
ATOM 905 O O . GLY A 1 113 ? -13.072 -16.018 12.528 1.00 96.50 113 GLY A O 1
ATOM 906 N N . LEU A 1 114 ? -12.066 -17.958 13.021 1.00 96.62 114 LEU A N 1
ATOM 907 C CA . LEU A 1 114 ? -12.193 -17.817 14.473 1.00 96.62 114 LEU A CA 1
ATOM 908 C C . LEU A 1 114 ? -10.983 -17.087 15.066 1.00 96.62 114 LEU A C 1
ATOM 910 O O . LEU A 1 114 ? -9.859 -17.564 14.950 1.00 96.62 114 LEU A O 1
ATOM 914 N N . LEU A 1 115 ? -11.225 -15.992 15.793 1.00 97.44 115 LEU A N 1
ATOM 915 C CA . LEU A 1 115 ? -10.170 -15.274 16.521 1.00 97.44 115 LEU A CA 1
ATOM 916 C C . LEU A 1 115 ? -9.612 -16.091 17.700 1.00 97.44 115 LEU A C 1
ATOM 918 O O . LEU A 1 115 ? -8.411 -16.083 17.949 1.00 97.44 115 LEU A O 1
ATOM 922 N N . TRP A 1 116 ? -10.480 -16.782 18.442 1.00 97.12 116 TRP A N 1
ATOM 923 C CA . TRP A 1 116 ? -10.094 -17.716 19.499 1.00 97.12 116 TRP A CA 1
ATOM 924 C C . TRP A 1 116 ? -11.219 -18.731 19.748 1.00 97.12 116 TRP A C 1
ATOM 926 O O . TRP A 1 116 ? -12.396 -18.430 19.543 1.00 97.12 116 TRP A O 1
ATOM 936 N N . LYS A 1 117 ? -10.858 -19.941 20.188 1.00 97.19 117 LYS A N 1
ATOM 937 C CA . LYS A 1 117 ? -11.787 -20.984 20.646 1.00 97.19 117 LYS A CA 1
ATOM 938 C C . LYS A 1 117 ? -11.099 -21.825 21.721 1.00 97.19 117 LYS A C 1
ATOM 940 O O . LYS A 1 117 ? -9.9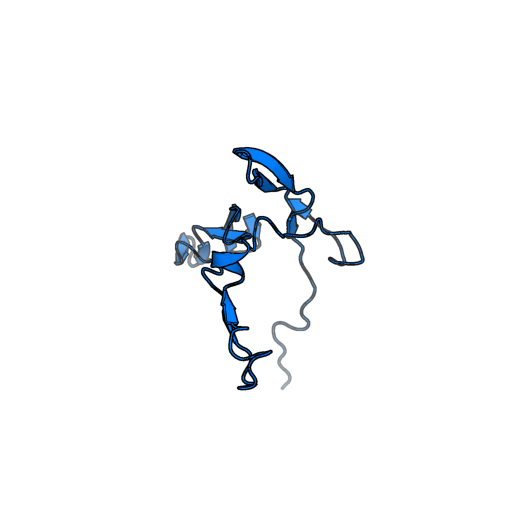22 -22.142 21.585 1.00 97.19 117 LYS A O 1
ATOM 945 N N . HIS A 1 118 ? -11.838 -22.203 22.757 1.00 96.69 118 HIS A N 1
ATOM 946 C CA . HIS A 1 118 ? -11.390 -23.141 23.784 1.00 96.69 118 HIS A CA 1
ATOM 947 C C . HIS A 1 118 ? -12.445 -24.240 23.973 1.00 96.69 118 HIS A C 1
ATOM 949 O O . HIS A 1 118 ? -13.642 -23.997 23.808 1.00 96.69 118 HIS A O 1
ATOM 955 N N . THR A 1 119 ? -11.999 -25.461 24.249 1.00 92.62 119 THR A N 1
ATOM 956 C CA . THR A 1 119 ? -12.828 -26.617 24.609 1.00 92.62 119 THR A CA 1
ATOM 957 C C . THR A 1 119 ? -12.075 -27.357 25.707 1.00 92.62 119 THR A C 1
ATOM 959 O O . THR A 1 119 ? -10.848 -27.436 25.622 1.00 92.62 119 THR A O 1
ATOM 962 N N . GLU A 1 120 ? -12.803 -27.784 26.737 1.00 77.12 120 GLU A N 1
ATOM 963 C CA . GLU A 1 120 ? -12.259 -28.474 27.916 1.00 77.12 120 GLU A CA 1
ATOM 964 C C . GLU A 1 120 ? -11.580 -29.806 27.573 1.00 77.12 120 GLU A C 1
ATOM 966 O O . GLU A 1 120 ? -12.052 -30.490 26.631 1.00 77.12 120 GLU A O 1
#

Sequence (120 aa):
ISWKKWRFRVGYNVREGLTINMVEYFDQNRWRSIFYRAAVSEMWVPYADGSPAHNYKNAFDVGEAGMGLLANSLVLGCDCLGEIRYMDAIVNNNQGQALLLKNAICIHEEDTGLLWKHTE

InterPro domains:
  IPR000269 Copper amine oxidase [PTHR10638] (1-120)
  IPR015798 Copper amine oxidase, catalytic domain [PF01179] (1-119)
  IPR036460 Copper amine oxidase, catalytic domain superfamily [G3DSA:2.70.98.20] (1-120)
  IPR036460 Copper amine oxidase, catalytic domain superfamily [SSF49998] (1-119)

Foldseek 3Di:
DDDDQWDWDWDAAQQFGIKIAQIWGQDPNDTDTDDGIDTCNWDWDADPDPPPVRNPPIDTCRVPPGCNNPAAQDDEPPRDDDDWDFDWDWYADPVRDIDIRHRRDIDDDDDDPDPDDDDD

Organism: NCBI:txid433720